Protein AF-A0A8X7CN87-F1 (afdb_monomer)

Organism: NCBI:txid2747483

pLDDT: mean 78.02, std 17.74, range [44.0, 98.56]

Mean predicted aligned error: 16.38 Å

Foldseek 3Di:
DCVVVVVVVVPDPDQPDDQCDDDHHDDDDCDPVNVVVVVVVVVVVVVVCVVVVDDPDDPVRVVVVVVPDDDPDPPPDDPVVPPDDPPDPDPPPPPDDDDD

Solvent-accessible surface area (backbone atoms only — not comparable to full-atom values): 6893 Å² total; per-residue (Å²): 139,69,64,67,63,62,57,55,56,72,75,50,87,75,73,70,78,54,54,83,49,76,95,65,45,70,74,83,78,89,46,73,65,60,51,52,54,51,52,53,51,53,55,50,51,52,53,52,50,63,64,65,69,68,70,93,69,52,74,67,59,50,49,54,55,64,69,54,76,71,73,75,73,77,64,92,65,75,85,70,78,84,71,72,71,77,80,78,92,75,83,78,78,78,80,76,82,84,86,131

InterPro domains:
  IPR016576 Large ribosomal subunit protein mL63 [PF14978] (16-85)
  IPR016576 Large ribosomal subunit protein mL63 [PTHR14520] (1-80)

Radius of gyration: 31.23 Å; Cα contacts (8 Å, |Δi|>4): 12; chains: 1; bounding box: 53×62×70 Å

Sequence (100 aa):
MRLSNILLDRFVKRIPGNIWIGKHRFVPPVTRKVRIEMWKKLMYEEEVMMYLKNPYVTEEQEKLYLEQDYKPPIKAFPDEKSKLQPLKKNCSTSFKSVKS

Secondary structure (DSSP, 8-state):
--HHHHHHHHHS-PPSS-TTSSSS-------HHHHHHHHHHHHHHHHHHHHHTS-SS-HHHHHHHHHTT-PPPPPSS---TT------------------

Structure (mmCIF, N/CA/C/O backbone):
data_AF-A0A8X7CN87-F1
#
_entry.id   AF-A0A8X7CN87-F1
#
loop_
_atom_site.group_PDB
_atom_site.id
_atom_site.type_symbol
_atom_site.label_atom_id
_atom_site.label_alt_id
_atom_site.label_comp_id
_atom_site.label_asym_id
_atom_site.label_entity_id
_atom_site.label_seq_id
_atom_site.pdbx_PDB_ins_code
_atom_site.Cartn_x
_atom_site.Cartn_y
_atom_site.Cartn_z
_atom_site.occupancy
_atom_site.B_iso_or_equiv
_atom_site.auth_seq_id
_atom_site.auth_comp_id
_atom_site.auth_asym_id
_atom_site.auth_atom_id
_atom_site.pdbx_PDB_model_num
ATOM 1 N N . MET A 1 1 ? 29.274 -21.010 -42.340 1.00 45.44 1 MET A N 1
ATOM 2 C CA . MET A 1 1 ? 28.834 -19.605 -42.197 1.00 45.44 1 MET A CA 1
ATOM 3 C C . MET A 1 1 ? 28.910 -19.173 -40.733 1.00 45.44 1 MET A C 1
ATOM 5 O O . MET A 1 1 ? 27.963 -19.382 -39.994 1.00 45.44 1 MET A O 1
ATOM 9 N N . ARG A 1 2 ? 30.067 -18.669 -40.277 1.00 56.19 2 ARG A N 1
ATOM 10 C CA . ARG A 1 2 ? 30.277 -18.206 -38.882 1.00 56.19 2 ARG A CA 1
ATOM 11 C C . ARG A 1 2 ? 30.541 -16.696 -38.768 1.00 56.19 2 ARG A C 1
ATOM 13 O O . ARG A 1 2 ? 30.458 -16.145 -37.681 1.00 56.19 2 ARG A O 1
ATOM 20 N N . LEU A 1 3 ? 30.821 -16.031 -39.891 1.00 60.44 3 LEU A N 1
ATOM 21 C CA . LEU A 1 3 ? 31.153 -14.603 -39.951 1.00 60.44 3 LEU A CA 1
ATOM 22 C C . LEU A 1 3 ? 29.925 -13.692 -39.798 1.00 60.44 3 LEU A C 1
ATOM 24 O O . LEU A 1 3 ? 30.035 -12.611 -39.229 1.00 60.44 3 LEU A O 1
ATOM 28 N N . SER A 1 4 ? 28.747 -14.147 -40.236 1.00 63.03 4 SER A N 1
ATOM 29 C CA . SER A 1 4 ? 27.483 -13.411 -40.094 1.00 63.03 4 SER A CA 1
ATOM 30 C C . SER A 1 4 ? 27.113 -13.163 -38.628 1.00 63.03 4 SER A C 1
ATOM 32 O O . SER A 1 4 ? 26.666 -12.075 -38.282 1.00 63.03 4 SER A O 1
ATOM 34 N N . ASN A 1 5 ? 27.363 -14.140 -37.751 1.00 61.94 5 ASN A N 1
ATOM 35 C CA . ASN A 1 5 ? 27.003 -14.053 -36.333 1.00 61.94 5 ASN A CA 1
ATOM 36 C C . ASN A 1 5 ? 27.873 -13.040 -35.568 1.00 61.94 5 ASN A C 1
ATOM 38 O O . ASN A 1 5 ? 27.376 -12.373 -34.669 1.00 61.94 5 ASN A O 1
ATOM 42 N N . ILE A 1 6 ? 29.147 -12.882 -35.949 1.00 64.31 6 ILE A N 1
ATOM 43 C CA . ILE A 1 6 ? 30.080 -11.927 -35.321 1.00 64.31 6 ILE A CA 1
ATOM 44 C C . ILE A 1 6 ? 29.754 -10.487 -35.744 1.00 64.31 6 ILE A C 1
ATOM 46 O O . ILE A 1 6 ? 29.836 -9.564 -34.936 1.00 64.31 6 ILE A O 1
ATOM 50 N N . LEU A 1 7 ? 29.347 -10.287 -37.003 1.00 62.22 7 LEU A N 1
ATOM 51 C CA . LEU A 1 7 ? 28.923 -8.977 -37.501 1.00 62.22 7 LEU A CA 1
ATOM 52 C C . LEU A 1 7 ? 27.619 -8.508 -36.845 1.00 62.22 7 LEU A C 1
ATOM 54 O O . LEU A 1 7 ? 27.528 -7.343 -36.464 1.00 62.22 7 LEU A O 1
ATOM 58 N N . LEU A 1 8 ? 26.645 -9.404 -36.651 1.00 61.19 8 LEU A N 1
ATOM 59 C CA . LEU A 1 8 ? 25.377 -9.080 -35.986 1.00 61.19 8 LEU A CA 1
ATOM 60 C C . LEU A 1 8 ? 25.558 -8.691 -34.509 1.00 61.19 8 LEU A C 1
ATOM 62 O O . LEU A 1 8 ? 24.839 -7.822 -34.019 1.00 61.19 8 LEU A O 1
ATOM 66 N N . ASP A 1 9 ? 26.554 -9.253 -33.818 1.00 60.88 9 ASP A N 1
ATOM 67 C CA . ASP A 1 9 ? 26.828 -8.932 -32.409 1.00 60.88 9 ASP A CA 1
ATOM 68 C C . ASP A 1 9 ? 27.399 -7.515 -32.209 1.00 60.88 9 ASP A C 1
ATOM 70 O O . ASP A 1 9 ? 27.289 -6.943 -31.126 1.00 60.88 9 ASP A O 1
ATOM 74 N N . ARG A 1 10 ? 27.962 -6.901 -33.261 1.00 61.34 10 ARG A N 1
ATOM 75 C CA . ARG A 1 10 ? 28.490 -5.526 -33.207 1.00 61.34 10 ARG A CA 1
ATOM 76 C C . ARG A 1 10 ? 27.398 -4.456 -3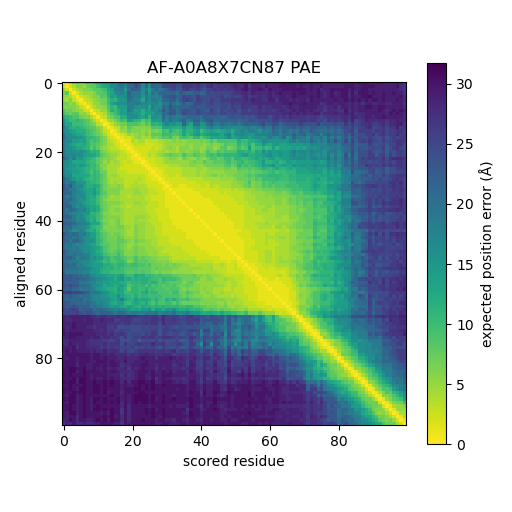3.292 1.00 61.34 10 ARG A C 1
ATOM 78 O O . ARG A 1 10 ? 27.609 -3.336 -32.834 1.00 61.34 10 ARG A O 1
ATOM 85 N N . PHE A 1 11 ? 26.243 -4.792 -33.867 1.00 63.31 11 PHE 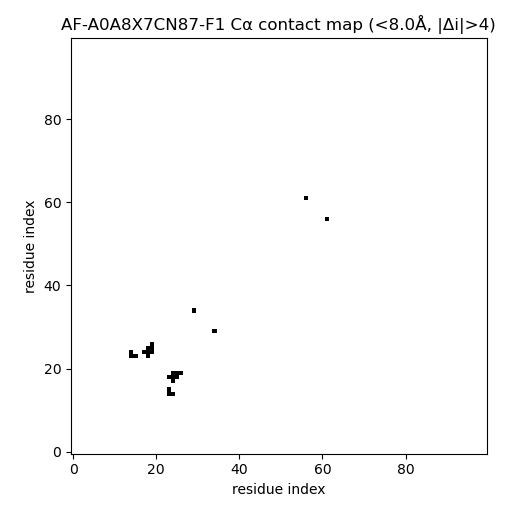A N 1
ATOM 86 C CA . PHE A 1 11 ? 25.119 -3.863 -34.035 1.00 63.31 11 PHE A CA 1
ATOM 87 C C . PHE A 1 11 ? 24.119 -3.899 -32.872 1.00 63.31 11 PHE A C 1
ATOM 89 O O . PHE A 1 11 ? 23.331 -2.967 -32.715 1.00 63.31 11 PHE A O 1
ATOM 96 N N . VAL A 1 12 ? 24.167 -4.926 -32.020 1.00 68.81 12 VAL A N 1
ATOM 97 C CA . VAL A 1 12 ? 23.292 -5.040 -30.848 1.00 68.81 12 VAL A CA 1
ATOM 98 C C . VAL A 1 12 ? 24.054 -4.574 -29.609 1.00 68.81 12 VAL A C 1
ATOM 100 O O . VAL A 1 12 ? 24.923 -5.272 -29.095 1.00 68.81 12 VAL A O 1
ATOM 103 N N . LYS A 1 13 ? 23.722 -3.382 -29.092 1.00 70.56 13 LYS A N 1
ATOM 104 C CA . LYS A 1 13 ? 24.228 -2.914 -27.790 1.00 70.56 13 LYS A CA 1
ATOM 105 C C . LYS A 1 13 ? 23.742 -3.863 -26.688 1.00 70.56 13 LYS A C 1
ATOM 107 O O . LYS A 1 13 ? 22.608 -3.750 -26.227 1.00 70.56 13 LYS A O 1
ATOM 112 N N . ARG A 1 14 ? 24.592 -4.801 -26.266 1.00 72.44 14 ARG A N 1
ATOM 113 C CA . ARG A 1 14 ? 24.317 -5.691 -25.130 1.00 72.44 14 ARG A CA 1
ATOM 114 C C . ARG A 1 14 ? 24.477 -4.919 -23.819 1.00 72.44 14 ARG A C 1
ATOM 116 O O . ARG A 1 14 ? 25.511 -4.300 -23.580 1.00 72.44 14 ARG A O 1
ATOM 123 N N . ILE A 1 15 ? 23.451 -4.960 -22.972 1.00 77.06 15 ILE A N 1
ATOM 124 C CA . ILE A 1 15 ? 23.525 -4.449 -21.598 1.00 77.06 15 ILE A CA 1
ATOM 125 C C . ILE A 1 15 ? 24.396 -5.431 -20.797 1.00 77.06 15 ILE A C 1
ATOM 127 O O . ILE A 1 15 ? 24.141 -6.636 -20.862 1.00 77.06 15 ILE A O 1
ATOM 131 N N . PRO A 1 16 ? 25.438 -4.966 -20.087 1.00 80.12 16 PRO A N 1
ATOM 132 C CA . PRO A 1 16 ? 26.301 -5.856 -19.323 1.00 80.12 16 PRO A CA 1
ATOM 133 C C . PRO A 1 16 ? 25.558 -6.403 -18.096 1.00 80.12 16 PRO A C 1
ATOM 135 O O . PRO A 1 16 ? 25.003 -5.641 -17.310 1.00 80.12 16 PRO A O 1
ATOM 138 N N . GLY A 1 17 ? 25.601 -7.722 -17.897 1.00 84.12 17 GLY A N 1
ATOM 139 C CA . GLY A 1 17 ? 25.036 -8.370 -16.710 1.00 84.12 17 GLY A CA 1
ATOM 140 C C . GLY A 1 17 ? 23.503 -8.415 -16.686 1.00 84.12 17 GLY A C 1
ATOM 141 O O . GLY A 1 17 ? 22.846 -8.496 -17.722 1.00 84.12 17 GLY A O 1
ATOM 142 N N . ASN A 1 18 ? 22.926 -8.430 -15.481 1.00 87.06 18 ASN A N 1
ATOM 143 C CA . ASN A 1 18 ? 21.477 -8.505 -15.302 1.00 87.06 18 ASN A CA 1
ATOM 144 C C . ASN A 1 18 ? 20.821 -7.144 -15.586 1.00 87.06 18 ASN A C 1
ATOM 146 O O . ASN A 1 18 ? 21.145 -6.148 -14.953 1.00 87.06 18 ASN A O 1
ATOM 150 N N . ILE A 1 19 ? 19.840 -7.129 -16.486 1.00 87.62 19 ILE A N 1
ATOM 151 C CA . ILE A 1 19 ? 19.139 -5.928 -16.958 1.00 87.62 19 ILE A CA 1
ATOM 152 C C . ILE A 1 19 ? 18.408 -5.184 -15.824 1.00 87.62 19 ILE A C 1
ATOM 154 O O . ILE A 1 19 ? 18.262 -3.964 -15.885 1.00 87.62 19 ILE A O 1
ATOM 158 N N . TRP A 1 20 ? 17.959 -5.889 -14.784 1.00 87.81 20 TRP A N 1
ATOM 159 C CA . TRP A 1 20 ? 17.145 -5.307 -13.709 1.00 87.81 20 TRP A CA 1
ATOM 160 C C . TRP A 1 20 ? 17.961 -4.785 -12.517 1.00 87.81 20 TRP A C 1
ATOM 162 O O . TRP A 1 20 ? 17.422 -4.076 -11.665 1.00 87.81 20 TRP A O 1
ATOM 172 N N . ILE A 1 21 ? 19.249 -5.135 -12.425 1.00 85.62 21 ILE A N 1
ATOM 173 C CA . ILE A 1 21 ? 20.061 -4.972 -11.208 1.00 85.62 21 ILE A CA 1
ATOM 174 C C . ILE A 1 21 ? 21.427 -4.362 -11.560 1.00 85.62 21 ILE A C 1
ATOM 176 O O . ILE A 1 21 ? 21.946 -4.546 -12.652 1.00 85.62 21 ILE A O 1
ATOM 180 N N . GLY A 1 22 ? 22.038 -3.641 -10.618 1.00 86.69 22 GLY A N 1
ATOM 181 C CA . GLY A 1 22 ? 23.380 -3.076 -10.773 1.00 86.69 22 GLY A CA 1
ATOM 182 C C . GLY A 1 22 ? 23.390 -1.646 -11.316 1.00 86.69 22 GLY A C 1
ATOM 183 O O . GLY A 1 22 ? 22.361 -0.972 -11.378 1.00 86.69 22 GLY A O 1
ATOM 184 N N . LYS A 1 23 ? 24.589 -1.161 -11.667 1.00 87.19 23 LYS A N 1
ATOM 185 C CA . LYS A 1 23 ? 24.825 0.243 -12.050 1.00 87.19 23 LYS A CA 1
ATOM 186 C C . LYS A 1 23 ? 24.131 0.629 -13.359 1.00 87.19 23 LYS A C 1
ATOM 188 O O . LYS A 1 23 ? 23.606 1.732 -13.473 1.00 87.19 23 LYS A O 1
ATOM 193 N N . HIS A 1 24 ? 24.125 -0.272 -14.338 1.00 86.69 24 HIS A N 1
ATOM 194 C CA . HIS A 1 24 ? 23.541 -0.044 -15.659 1.00 86.69 24 HIS A CA 1
ATOM 195 C C . HIS A 1 24 ? 22.325 -0.950 -15.850 1.00 86.69 24 HIS A C 1
ATOM 197 O O . HIS A 1 24 ? 22.425 -2.019 -16.443 1.00 86.69 24 HIS A O 1
ATOM 203 N N . ARG A 1 25 ? 21.184 -0.504 -15.316 1.00 89.88 25 ARG A N 1
ATOM 204 C CA . ARG A 1 25 ? 19.897 -1.208 -15.382 1.00 89.88 25 ARG A CA 1
ATOM 205 C C . ARG A 1 25 ? 18.927 -0.538 -16.347 1.00 89.88 25 ARG A C 1
ATOM 207 O O . ARG A 1 25 ? 18.966 0.678 -16.541 1.00 89.88 25 ARG A O 1
ATOM 214 N N . PHE A 1 26 ? 18.022 -1.326 -16.907 1.00 89.31 26 PHE A N 1
ATOM 215 C CA . PHE A 1 26 ? 16.902 -0.821 -17.685 1.00 89.31 26 PHE A CA 1
ATOM 216 C C . PHE A 1 26 ? 15.790 -0.360 -16.741 1.00 89.31 26 PHE A C 1
ATOM 218 O O . PHE A 1 26 ? 15.249 -1.150 -15.969 1.00 89.31 26 PHE A O 1
ATOM 225 N N . VAL A 1 27 ? 15.449 0.926 -16.802 1.00 90.25 27 VAL A N 1
ATOM 226 C CA . VAL A 1 27 ? 14.297 1.481 -16.087 1.00 90.25 27 VAL A CA 1
ATOM 227 C C . VAL A 1 27 ? 13.184 1.690 -17.109 1.00 90.25 27 VAL A C 1
ATOM 229 O O . VAL A 1 27 ? 13.370 2.490 -18.031 1.00 90.25 27 VAL A O 1
ATOM 232 N N . PRO A 1 28 ? 12.043 0.987 -16.994 1.00 90.81 28 PRO A N 1
ATOM 233 C CA . PRO A 1 28 ? 10.934 1.217 -17.902 1.00 90.81 28 PRO A CA 1
ATOM 234 C C . PRO A 1 28 ? 10.420 2.657 -17.732 1.00 90.81 28 PRO A C 1
ATOM 236 O O . PRO A 1 28 ? 10.307 3.143 -16.603 1.00 90.81 28 PRO A O 1
ATOM 239 N N . PRO A 1 29 ? 10.106 3.363 -18.829 1.00 94.06 29 PRO A N 1
ATOM 240 C CA . PRO A 1 29 ? 9.638 4.738 -18.748 1.00 94.06 29 PRO A CA 1
ATOM 241 C C . PRO A 1 29 ? 8.248 4.807 -18.107 1.00 94.06 29 PRO A C 1
ATOM 243 O O . PRO A 1 29 ? 7.372 3.979 -18.374 1.00 94.06 29 PRO A O 1
ATOM 246 N N . VAL A 1 30 ? 8.015 5.842 -17.299 1.00 95.56 30 VAL A N 1
ATOM 247 C CA . VAL A 1 30 ? 6.707 6.076 -16.677 1.00 95.56 30 VAL A CA 1
ATOM 248 C C . VAL A 1 30 ? 5.738 6.619 -17.726 1.00 95.56 30 VAL A C 1
ATOM 250 O O . VAL A 1 30 ? 5.735 7.803 -18.066 1.00 95.56 30 VAL A O 1
ATOM 253 N N . THR A 1 31 ? 4.900 5.735 -18.263 1.00 97.25 31 THR A N 1
ATOM 254 C CA . THR A 1 31 ? 3.900 6.106 -19.269 1.00 97.25 31 THR A CA 1
ATOM 255 C C . THR A 1 31 ? 2.705 6.834 -18.644 1.00 97.25 31 THR A C 1
ATOM 257 O O . THR A 1 31 ? 2.467 6.800 -17.434 1.00 97.25 31 THR A O 1
ATOM 260 N N . ARG A 1 32 ? 1.890 7.497 -19.476 1.00 97.44 32 ARG A N 1
ATOM 261 C CA . ARG A 1 32 ? 0.649 8.154 -19.024 1.00 97.44 32 ARG A CA 1
ATOM 262 C C . ARG A 1 32 ? -0.325 7.175 -18.352 1.00 97.44 32 ARG A C 1
ATOM 264 O O . ARG A 1 32 ? -0.971 7.566 -17.389 1.00 97.44 32 ARG A O 1
ATOM 271 N N . LYS A 1 33 ? -0.396 5.923 -18.821 1.00 96.69 33 LYS A N 1
ATOM 272 C CA . LYS A 1 33 ? -1.252 4.881 -18.227 1.00 96.69 33 LYS A CA 1
ATOM 273 C C . LYS A 1 33 ? -0.853 4.588 -16.782 1.00 96.69 33 LYS A C 1
ATOM 275 O O . LYS A 1 33 ? -1.692 4.702 -15.901 1.00 96.69 33 LYS A O 1
ATOM 280 N N . VAL A 1 34 ? 0.441 4.351 -16.548 1.00 96.56 34 VAL A N 1
ATOM 281 C CA . VAL A 1 34 ? 0.994 4.087 -15.207 1.00 96.56 34 VAL A CA 1
ATOM 282 C C . VAL A 1 34 ? 0.689 5.239 -14.249 1.00 96.56 34 VAL A C 1
ATOM 284 O O . VAL A 1 34 ? 0.298 5.007 -13.110 1.00 96.56 34 VAL A O 1
ATOM 287 N N . ARG A 1 35 ? 0.788 6.492 -14.719 1.00 97.69 35 ARG A N 1
ATOM 288 C CA . ARG A 1 35 ? 0.401 7.656 -13.905 1.00 97.69 35 ARG A CA 1
ATOM 289 C C . ARG A 1 35 ? -1.078 7.620 -13.534 1.00 97.69 35 ARG A C 1
ATOM 291 O O . ARG A 1 35 ? -1.402 7.752 -12.364 1.00 97.69 35 ARG A O 1
ATOM 298 N N . ILE A 1 36 ? -1.968 7.436 -14.507 1.00 98.38 36 ILE A N 1
ATOM 299 C CA . ILE A 1 36 ? -3.420 7.411 -14.265 1.00 98.38 36 ILE A CA 1
ATOM 300 C C . ILE A 1 36 ? -3.802 6.275 -13.306 1.00 98.38 36 ILE A C 1
ATOM 302 O O . ILE A 1 36 ? -4.626 6.478 -12.422 1.00 98.38 36 ILE A O 1
ATOM 306 N N . GLU A 1 37 ? -3.205 5.094 -13.456 1.00 98.06 37 GLU A N 1
ATOM 307 C CA . GLU A 1 37 ? -3.435 3.962 -12.552 1.00 98.06 37 GLU A CA 1
ATOM 308 C C . GLU A 1 37 ? -2.984 4.264 -11.123 1.00 98.06 37 GLU A C 1
ATOM 310 O O . GLU A 1 37 ? -3.709 3.947 -10.183 1.00 98.06 37 GLU A O 1
ATOM 315 N N . MET A 1 38 ? -1.832 4.919 -10.956 1.00 98.06 38 MET A N 1
ATOM 316 C CA . MET A 1 38 ? -1.368 5.367 -9.644 1.00 98.06 38 MET A CA 1
ATOM 317 C C . MET A 1 38 ? -2.364 6.342 -9.006 1.00 98.06 38 MET A C 1
ATOM 319 O O . MET A 1 38 ? -2.758 6.150 -7.861 1.00 98.06 38 MET A O 1
ATOM 323 N N . TRP A 1 39 ? -2.836 7.338 -9.760 1.00 98.44 39 TRP A N 1
ATOM 324 C CA . TRP A 1 39 ? -3.834 8.292 -9.268 1.00 98.44 39 TRP A CA 1
ATOM 325 C C . TRP A 1 39 ? -5.137 7.611 -8.845 1.00 98.44 39 TRP A C 1
ATOM 327 O O . TRP A 1 39 ? -5.674 7.936 -7.795 1.00 98.44 39 TRP A O 1
ATOM 337 N N . LYS A 1 40 ? -5.627 6.633 -9.615 1.00 98.44 40 LYS A N 1
ATOM 338 C CA . LYS A 1 40 ? -6.830 5.871 -9.243 1.00 98.44 40 LYS A CA 1
ATOM 339 C C . LYS A 1 40 ? -6.666 5.131 -7.916 1.00 98.44 40 LYS A C 1
ATOM 341 O O . LYS A 1 40 ? -7.598 5.121 -7.123 1.00 98.44 40 LYS A O 1
ATOM 346 N N . LYS A 1 41 ? -5.496 4.527 -7.679 1.00 98.50 41 LYS A N 1
ATOM 347 C CA . LYS A 1 41 ? -5.196 3.850 -6.408 1.00 98.50 41 LYS A CA 1
ATOM 348 C C . LYS A 1 41 ? -5.193 4.833 -5.243 1.00 98.50 41 LYS A C 1
ATOM 350 O O . LYS A 1 41 ? -5.843 4.563 -4.247 1.00 98.50 41 LYS A O 1
ATOM 355 N N . LEU A 1 42 ? -4.547 5.987 -5.416 1.00 98.56 42 LEU A N 1
ATOM 356 C CA . LEU A 1 42 ? -4.503 7.029 -4.388 1.00 98.56 42 LEU A CA 1
ATOM 357 C C . LEU A 1 42 ? -5.901 7.550 -4.027 1.00 98.56 42 LEU A C 1
ATOM 359 O O . LEU A 1 42 ? -6.203 7.697 -2.851 1.00 98.56 42 LEU A O 1
ATOM 363 N N . MET A 1 43 ? -6.769 7.771 -5.019 1.00 98.31 43 MET A N 1
ATOM 364 C CA . MET A 1 43 ? -8.151 8.216 -4.778 1.00 98.31 43 MET A CA 1
ATOM 365 C C . MET A 1 43 ? -8.959 7.174 -3.995 1.00 98.31 43 MET A C 1
ATOM 367 O O . MET A 1 43 ? -9.715 7.519 -3.095 1.00 98.31 43 MET A O 1
ATOM 371 N N . TYR A 1 44 ? -8.777 5.890 -4.315 1.00 98.44 44 TYR A N 1
ATOM 372 C CA . TYR A 1 44 ? -9.415 4.803 -3.576 1.00 98.44 44 TYR A CA 1
ATOM 373 C C . TYR A 1 44 ? -8.894 4.709 -2.135 1.00 98.44 44 TYR A C 1
ATOM 375 O O . TYR A 1 44 ? -9.678 4.554 -1.205 1.00 98.44 44 TYR A O 1
ATOM 383 N N . GLU A 1 45 ? -7.581 4.830 -1.934 1.00 98.50 45 GLU A N 1
ATOM 384 C CA . GLU A 1 45 ? -6.976 4.839 -0.597 1.00 98.50 45 GLU A CA 1
ATOM 385 C C . GLU A 1 45 ? -7.490 6.009 0.250 1.00 98.50 45 GLU A C 1
ATOM 387 O O . GLU A 1 45 ? -7.807 5.815 1.420 1.00 98.50 45 GLU A O 1
ATOM 392 N N . GLU A 1 46 ? -7.638 7.200 -0.333 1.00 98.38 46 GLU A N 1
ATOM 393 C CA . GLU A 1 46 ? -8.223 8.360 0.347 1.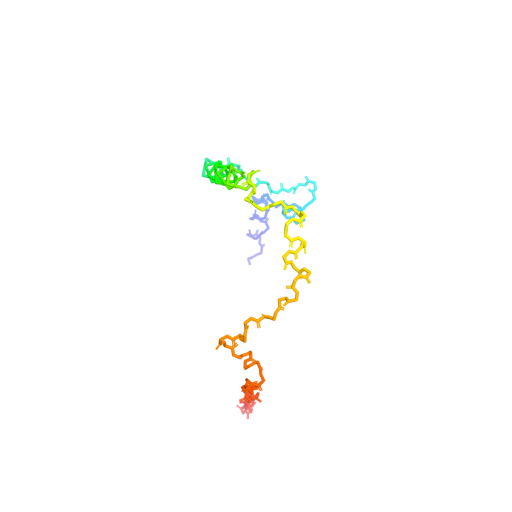00 98.38 46 GLU A CA 1
ATOM 394 C C . GLU A 1 46 ? -9.669 8.095 0.796 1.00 98.38 46 GLU A C 1
ATOM 396 O O . GLU A 1 46 ? -10.022 8.367 1.946 1.00 98.38 46 GLU A O 1
ATOM 401 N N . GLU A 1 47 ? -10.486 7.498 -0.074 1.00 98.00 47 GLU A N 1
ATOM 402 C CA . GLU A 1 47 ? -11.864 7.124 0.252 1.00 98.00 47 GLU A CA 1
ATOM 403 C C . GLU A 1 47 ? -11.914 6.102 1.402 1.00 98.00 47 GLU A C 1
ATOM 405 O O . GLU A 1 47 ? -12.648 6.277 2.377 1.00 98.00 47 GLU A O 1
ATOM 410 N N . VAL A 1 48 ? -11.073 5.066 1.341 1.00 98.12 48 VAL A N 1
ATOM 411 C CA . VAL A 1 48 ? -10.944 4.052 2.399 1.00 98.12 48 VAL A CA 1
ATOM 412 C C . VAL A 1 48 ? -10.533 4.695 3.725 1.00 98.12 48 VAL A C 1
ATOM 414 O O . VAL A 1 48 ? -11.128 4.407 4.765 1.00 98.12 48 VAL A O 1
ATOM 417 N N . MET A 1 49 ? -9.558 5.604 3.701 1.00 97.69 49 MET A N 1
ATOM 418 C CA . MET A 1 49 ? -9.106 6.323 4.893 1.00 97.69 49 MET A CA 1
ATOM 419 C C . MET A 1 49 ? -10.211 7.188 5.501 1.00 97.69 49 MET A C 1
ATOM 421 O O . MET A 1 49 ? -10.308 7.270 6.726 1.00 97.69 49 MET A O 1
ATOM 425 N N . MET A 1 50 ? -11.065 7.802 4.678 1.00 97.56 50 MET A N 1
ATOM 426 C CA . MET A 1 50 ? -12.214 8.570 5.158 1.00 97.56 50 MET A CA 1
ATOM 427 C C . MET A 1 50 ? -13.170 7.690 5.971 1.00 97.56 50 MET A C 1
ATOM 429 O O . MET A 1 50 ? -13.580 8.092 7.062 1.00 97.56 50 MET A O 1
ATOM 433 N N . TYR A 1 51 ? -13.488 6.489 5.480 1.00 95.62 51 TYR A N 1
ATOM 434 C CA . TYR A 1 51 ? -14.369 5.560 6.194 1.00 95.62 51 TYR A CA 1
ATOM 435 C C . TYR A 1 51 ? -13.733 5.009 7.474 1.00 95.62 51 TYR A C 1
ATOM 437 O O . TYR A 1 51 ? -14.417 4.870 8.485 1.00 95.62 51 TYR A O 1
ATOM 445 N N . LEU A 1 52 ? -12.429 4.727 7.458 1.00 95.75 52 LEU A N 1
ATOM 446 C CA . LEU A 1 52 ? -11.718 4.172 8.615 1.00 95.75 52 LEU A CA 1
ATOM 447 C C . LEU A 1 52 ? -11.422 5.204 9.713 1.00 95.75 52 LEU A C 1
ATOM 449 O O . LEU A 1 52 ? -11.087 4.822 10.832 1.00 95.75 52 LEU A O 1
ATOM 453 N N . LYS A 1 53 ? -11.537 6.505 9.420 1.00 96.12 53 LYS A N 1
ATOM 454 C CA . LYS A 1 53 ? -11.156 7.582 10.345 1.00 96.12 53 LYS A CA 1
ATOM 455 C C . LYS A 1 53 ? -11.979 7.612 11.636 1.00 96.12 53 LYS A C 1
ATOM 457 O O . LYS A 1 53 ? -11.432 7.937 12.685 1.00 96.12 53 LYS A O 1
ATOM 462 N N . ASN A 1 54 ? -13.276 7.323 11.556 1.00 93.56 54 ASN A N 1
ATOM 463 C CA . ASN A 1 54 ? -14.203 7.475 12.678 1.00 93.56 54 ASN A CA 1
ATOM 464 C C . ASN A 1 54 ? -14.785 6.106 13.065 1.00 93.56 54 ASN A C 1
ATOM 466 O O . ASN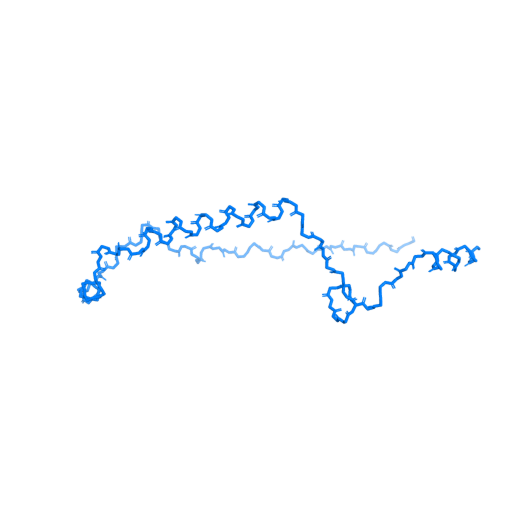 A 1 54 ? -15.837 5.728 12.542 1.00 93.56 54 ASN A O 1
ATOM 470 N N . PRO A 1 55 ? -14.118 5.347 13.952 1.00 95.25 55 PRO A N 1
ATOM 471 C CA . PRO A 1 55 ? -14.634 4.067 14.412 1.00 95.25 55 PRO A CA 1
ATOM 472 C C . PRO A 1 55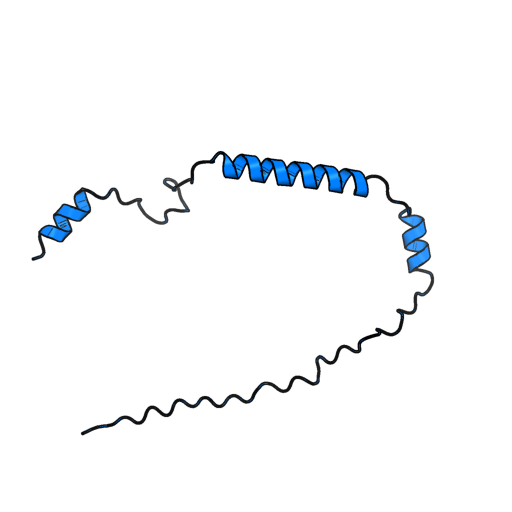 ? -15.893 4.262 15.264 1.00 95.25 55 PRO A C 1
ATOM 474 O O . PRO A 1 55 ? -16.005 5.212 16.038 1.00 95.25 55 PRO A O 1
ATOM 477 N N . TYR A 1 56 ? -16.843 3.339 15.124 1.00 94.88 56 TYR A N 1
ATOM 478 C CA . TYR A 1 56 ? -18.079 3.344 15.910 1.00 94.88 56 TYR A CA 1
ATOM 479 C C . TYR A 1 56 ? -17.861 2.869 17.355 1.00 94.88 56 TYR A C 1
ATOM 481 O O . TYR A 1 56 ? -18.530 3.341 18.269 1.00 94.88 56 TYR A O 1
ATOM 489 N N . VAL A 1 57 ? -16.930 1.933 17.552 1.00 95.56 57 VAL A N 1
ATOM 490 C CA . VAL A 1 57 ? -16.629 1.303 18.843 1.00 95.56 57 VAL A CA 1
ATOM 491 C C . VAL A 1 57 ? -15.289 1.824 19.342 1.00 95.56 57 VAL A C 1
ATOM 493 O O . VAL A 1 57 ? -14.330 1.907 18.572 1.00 95.56 57 VAL A O 1
ATOM 496 N N . THR A 1 58 ? -15.218 2.185 20.621 1.00 96.19 58 THR A N 1
ATOM 497 C CA . THR A 1 58 ? -13.944 2.546 21.251 1.00 96.19 58 THR A CA 1
ATOM 498 C C . THR A 1 58 ? -13.170 1.293 21.651 1.00 96.19 58 THR A C 1
ATOM 500 O O . THR A 1 58 ? -13.753 0.248 21.927 1.00 96.19 58 THR A O 1
ATOM 503 N N . GLU A 1 59 ? -11.846 1.396 21.750 1.00 93.50 59 GLU A N 1
ATOM 504 C CA . GLU A 1 59 ? -10.997 0.249 22.105 1.00 93.50 59 GLU A CA 1
ATOM 505 C C . GLU A 1 59 ? -11.387 -0.397 23.447 1.00 93.50 59 GLU A C 1
ATOM 507 O O . GLU A 1 59 ? -11.283 -1.608 23.617 1.00 93.50 59 GLU A O 1
ATOM 512 N N . GLU A 1 60 ? -11.846 0.398 24.416 1.00 94.06 60 GLU A N 1
ATOM 513 C CA . GLU A 1 60 ? -12.304 -0.096 25.721 1.00 94.06 60 GLU A CA 1
ATOM 514 C C . GLU A 1 60 ? -13.602 -0.904 25.607 1.00 94.06 60 GLU A C 1
ATOM 516 O O . GLU A 1 60 ? -13.733 -1.958 26.229 1.00 94.06 60 GLU A O 1
ATOM 521 N N . GLN A 1 61 ? -14.545 -0.438 24.781 1.00 92.69 61 GLN A N 1
ATOM 522 C CA . GLN A 1 61 ? -15.800 -1.143 24.514 1.00 92.69 61 GLN A CA 1
ATOM 523 C C . GLN A 1 61 ? -15.550 -2.454 23.767 1.00 92.69 61 GLN A C 1
ATOM 525 O O . GLN A 1 61 ? -16.172 -3.466 24.084 1.00 92.69 61 GLN A O 1
ATOM 530 N N . GLU A 1 62 ? -14.620 -2.450 22.810 1.00 91.50 62 GLU A N 1
ATOM 531 C CA . GLU A 1 62 ? -14.208 -3.654 22.090 1.00 91.50 62 GLU A CA 1
ATOM 532 C C . GLU A 1 62 ? -13.591 -4.688 23.043 1.00 91.50 62 GLU A C 1
ATOM 534 O O . GLU A 1 62 ? -13.990 -5.851 23.027 1.00 91.50 62 GLU A O 1
ATOM 539 N N . LYS A 1 63 ? -12.678 -4.267 23.929 1.00 91.12 63 LYS A N 1
ATOM 540 C CA . LYS A 1 63 ? -12.068 -5.152 24.938 1.00 91.12 63 LYS A CA 1
ATOM 541 C C . LYS A 1 63 ? -13.107 -5.765 25.868 1.00 91.12 63 LYS A C 1
ATOM 543 O O . LYS A 1 63 ? -13.114 -6.979 26.048 1.00 91.12 63 LYS A O 1
ATOM 548 N N . LEU A 1 64 ? -14.017 -4.950 26.399 1.00 91.38 64 LEU A N 1
ATOM 549 C CA . LEU A 1 64 ? -15.066 -5.425 27.302 1.00 91.38 64 LEU A CA 1
ATOM 550 C C . LEU A 1 64 ? -16.017 -6.411 26.607 1.00 91.38 64 LEU A C 1
ATOM 552 O O . LEU A 1 64 ? -16.435 -7.395 27.215 1.00 91.38 64 LEU A O 1
ATOM 556 N N . TYR A 1 65 ? -16.326 -6.186 25.327 1.00 86.81 65 TYR A N 1
ATOM 557 C CA . TYR A 1 65 ? -17.110 -7.124 24.521 1.00 86.81 65 TYR A CA 1
ATOM 558 C C . TYR A 1 65 ? -16.383 -8.460 24.303 1.00 86.81 65 TYR A C 1
ATOM 560 O O . TYR A 1 65 ? -17.012 -9.513 24.350 1.00 86.81 65 TYR A O 1
ATOM 568 N N . LEU A 1 66 ? -15.064 -8.437 24.090 1.00 85.50 66 LEU A N 1
ATOM 569 C CA . LEU A 1 66 ? -14.260 -9.652 23.918 1.00 85.50 66 LEU A CA 1
ATOM 570 C C . LEU A 1 66 ? -14.082 -10.443 25.224 1.00 85.50 66 LEU A C 1
ATOM 572 O O . LEU A 1 66 ? -14.032 -11.671 25.185 1.00 85.50 66 LEU A O 1
ATOM 576 N N . GLU A 1 67 ? -13.989 -9.755 26.364 1.00 86.50 67 GLU A N 1
ATOM 577 C CA . GLU A 1 67 ? -13.897 -10.365 27.701 1.00 86.50 67 GLU A CA 1
ATOM 578 C C . GLU A 1 67 ? -15.215 -11.005 28.155 1.00 86.50 67 GLU A C 1
ATOM 580 O O . GLU A 1 67 ? -15.205 -11.945 28.952 1.00 86.50 67 GLU A O 1
ATOM 585 N N . GLN A 1 68 ? -16.354 -10.535 27.636 1.00 81.69 68 GLN A N 1
ATOM 586 C CA . GLN A 1 68 ? -17.649 -11.190 27.806 1.00 81.69 68 GLN A CA 1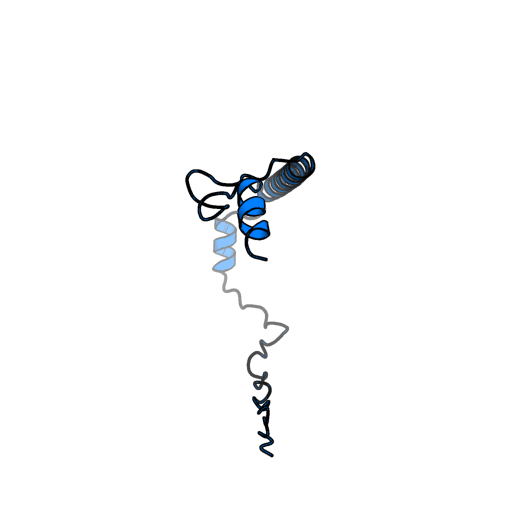
ATOM 587 C C . GLN A 1 68 ? -17.688 -12.486 26.990 1.00 81.69 68 GLN A C 1
ATOM 589 O O . GLN A 1 68 ? -18.243 -12.504 25.897 1.00 81.69 68 GLN A O 1
ATOM 594 N N . ASP A 1 69 ? -17.079 -13.550 27.530 1.00 62.59 69 ASP A N 1
ATOM 595 C CA . ASP A 1 69 ? -17.070 -14.949 27.067 1.00 62.59 69 ASP A CA 1
ATOM 596 C C . ASP A 1 69 ? -17.928 -15.219 25.818 1.00 62.59 69 ASP A C 1
ATOM 598 O O . ASP A 1 69 ? -19.040 -15.762 25.866 1.00 62.59 69 ASP A O 1
ATOM 602 N N . TYR A 1 70 ? -17.385 -14.852 24.658 1.00 64.88 70 TYR A N 1
ATOM 603 C CA . TYR A 1 70 ? -18.016 -15.150 23.388 1.00 64.88 70 TYR A CA 1
ATOM 604 C C . TYR A 1 70 ? -17.839 -16.655 23.142 1.00 64.88 70 TYR A C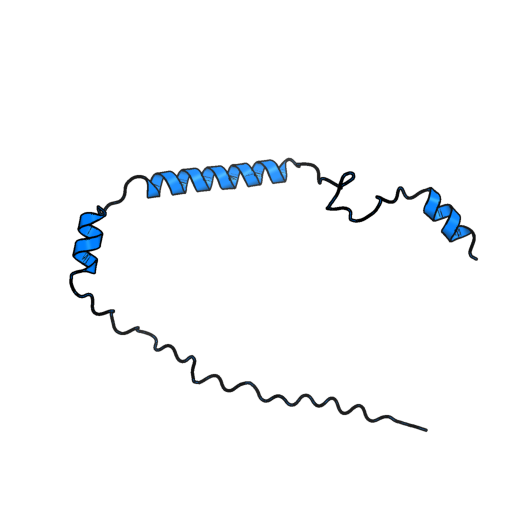 1
ATOM 606 O O . TYR A 1 70 ? -16.741 -17.163 22.904 1.00 64.88 70 TYR A O 1
ATOM 614 N N . LYS A 1 71 ? -18.933 -17.420 23.203 1.00 67.12 71 LYS A N 1
ATOM 615 C CA . LYS A 1 71 ? -18.945 -18.726 22.539 1.00 67.12 71 LYS A CA 1
ATOM 616 C C . LYS A 1 71 ? -19.011 -18.442 21.042 1.00 67.12 71 LYS A C 1
ATOM 618 O O . LYS A 1 71 ? -20.019 -17.872 20.614 1.00 67.12 71 LYS A O 1
ATOM 623 N N . PRO A 1 72 ? -18.008 -18.835 20.231 1.00 65.56 72 PRO A N 1
ATOM 624 C CA . PRO A 1 72 ? -18.165 -18.761 18.792 1.00 65.56 72 PRO A CA 1
ATOM 625 C C . PRO A 1 72 ? -19.460 -19.458 18.395 1.00 65.56 72 PRO A C 1
ATOM 627 O O . PRO A 1 72 ? -19.719 -20.563 18.894 1.00 65.56 72 PRO A O 1
ATOM 630 N N . PRO A 1 73 ? -20.275 -18.853 17.511 1.00 68.56 73 PRO A N 1
ATOM 631 C CA . PRO A 1 73 ? -21.355 -19.601 16.904 1.00 68.56 73 PRO A CA 1
ATOM 632 C C . PRO A 1 73 ? -20.735 -20.859 16.298 1.00 68.56 73 PRO A C 1
ATOM 634 O O . PRO A 1 73 ? -19.671 -20.800 15.672 1.00 68.56 73 PRO A O 1
ATOM 637 N N . ILE A 1 74 ? -21.367 -22.007 16.544 1.00 72.19 74 ILE A N 1
ATOM 638 C CA . 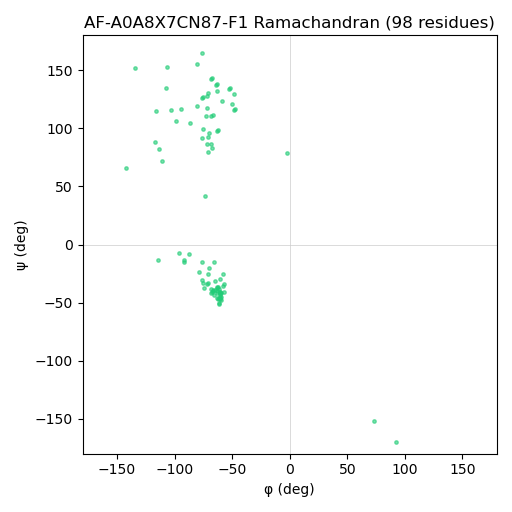ILE A 1 74 ? -20.978 -23.279 15.933 1.00 72.19 74 ILE A CA 1
ATOM 639 C C . ILE A 1 74 ? -20.811 -22.993 14.442 1.00 72.19 74 ILE A C 1
ATOM 641 O O . ILE A 1 74 ? -21.761 -22.546 13.797 1.00 72.19 74 ILE A O 1
ATOM 645 N N . LYS A 1 75 ? -19.589 -23.151 13.915 1.00 71.12 75 LYS A N 1
ATOM 646 C CA . LYS A 1 75 ? -19.300 -22.874 12.505 1.00 71.12 75 LYS A CA 1
ATOM 647 C C . LYS A 1 75 ? -20.346 -23.607 11.666 1.00 71.12 75 LYS A C 1
ATOM 649 O O . LYS A 1 75 ? -20.453 -24.827 11.766 1.00 71.12 75 LYS A O 1
ATOM 654 N N . ALA A 1 76 ? -21.105 -22.870 10.853 1.00 66.62 76 ALA A N 1
ATOM 655 C CA . ALA A 1 76 ? -22.153 -23.449 10.007 1.00 66.62 76 ALA A CA 1
ATOM 656 C C . ALA A 1 76 ? -21.599 -24.519 9.049 1.00 66.62 76 ALA A C 1
ATOM 658 O O . ALA A 1 76 ? -22.309 -25.441 8.659 1.00 66.62 76 ALA A O 1
ATOM 659 N N . PHE A 1 77 ? -20.310 -24.415 8.716 1.00 72.12 77 PHE A N 1
ATOM 660 C CA . PHE A 1 77 ? -19.586 -25.388 7.918 1.00 72.12 77 PHE A CA 1
ATOM 661 C C . PHE A 1 77 ? -18.476 -26.016 8.768 1.00 72.12 77 PHE A C 1
ATOM 663 O O . PHE A 1 77 ? -17.554 -25.302 9.181 1.00 72.12 77 PHE A O 1
ATOM 670 N N . PRO A 1 78 ? -18.536 -27.326 9.059 1.00 74.25 78 PRO A N 1
ATOM 671 C CA . PRO A 1 78 ? -17.408 -28.018 9.660 1.00 74.25 78 PRO A CA 1
ATOM 672 C C . PRO A 1 78 ? -16.220 -27.998 8.688 1.00 74.25 78 PRO A C 1
ATOM 674 O O . PRO A 1 78 ? -16.375 -28.211 7.486 1.00 74.25 78 PRO A O 1
ATOM 677 N N . ASP A 1 79 ? -15.018 -27.749 9.211 1.00 72.38 79 ASP A N 1
ATOM 678 C CA . ASP A 1 79 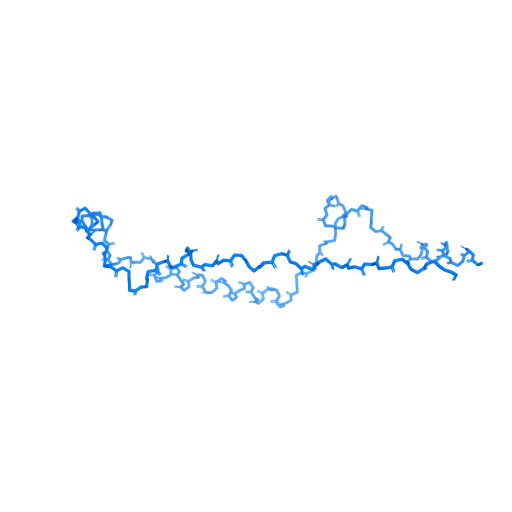? -13.770 -27.808 8.450 1.00 72.38 79 ASP A CA 1
ATOM 679 C C . ASP A 1 79 ? -13.481 -29.273 8.052 1.00 72.38 79 ASP A C 1
ATOM 681 O O . ASP A 1 79 ? -12.725 -29.975 8.724 1.00 72.38 79 ASP A O 1
ATOM 685 N N . GLU A 1 80 ? -14.068 -29.771 6.959 1.00 69.00 80 GLU A N 1
ATOM 686 C CA . GLU A 1 80 ? -13.857 -31.142 6.452 1.00 69.00 80 GLU A CA 1
ATOM 687 C C . GLU A 1 80 ? -12.478 -31.337 5.785 1.00 69.00 80 GLU A C 1
ATOM 689 O O . GLU A 1 80 ? -12.338 -31.999 4.756 1.00 69.00 80 GLU A O 1
ATOM 694 N N . LYS A 1 81 ? -11.412 -30.779 6.367 1.00 62.34 81 LYS A N 1
ATOM 695 C CA . LYS A 1 81 ? -10.039 -30.908 5.847 1.00 62.34 81 LYS A CA 1
ATOM 696 C C . LYS A 1 81 ? -9.512 -32.350 5.912 1.00 62.34 81 LYS A C 1
ATOM 698 O O . LYS A 1 81 ? -8.532 -32.669 5.248 1.00 62.34 81 LYS A O 1
ATOM 703 N N . SER A 1 82 ? -10.160 -33.231 6.676 1.00 59.81 82 SER A N 1
ATOM 704 C CA . SER A 1 82 ? -9.737 -34.618 6.905 1.00 59.81 82 SER A CA 1
ATOM 705 C C . SER A 1 82 ? -10.239 -35.636 5.870 1.00 59.81 82 SER A C 1
ATOM 707 O O . SER A 1 82 ? -9.782 -36.777 5.900 1.00 59.81 82 SER A O 1
ATOM 709 N N . LYS A 1 83 ? -11.144 -35.270 4.945 1.00 60.25 83 LYS A N 1
ATOM 710 C CA . LYS A 1 83 ? -11.725 -36.223 3.970 1.00 60.25 83 LYS A CA 1
ATOM 711 C C . LYS A 1 83 ? -11.037 -36.251 2.603 1.00 60.25 83 LYS A C 1
ATOM 713 O O . LYS A 1 83 ? -11.354 -37.112 1.783 1.00 60.25 83 LYS A O 1
ATOM 718 N N . LEU A 1 84 ? -10.093 -35.350 2.337 1.00 64.69 84 LEU A N 1
ATOM 719 C CA . LEU A 1 84 ? -9.348 -35.361 1.080 1.00 64.69 84 LEU A CA 1
ATOM 720 C C . LEU A 1 84 ? -8.295 -36.474 1.123 1.00 64.69 84 LEU A C 1
ATOM 722 O O . LEU A 1 84 ? -7.171 -36.274 1.581 1.00 64.69 84 LEU A O 1
ATOM 726 N N . GLN A 1 85 ? -8.656 -37.666 0.646 1.00 66.00 85 GLN A N 1
ATOM 727 C CA . GLN A 1 85 ? -7.654 -38.679 0.329 1.00 66.00 85 GLN A CA 1
ATOM 728 C C . GLN A 1 85 ? -6.768 -38.133 -0.800 1.00 66.00 85 GLN A C 1
ATOM 730 O O . GLN A 1 85 ? -7.302 -37.625 -1.792 1.00 66.00 85 GLN A O 1
ATOM 735 N N . PRO A 1 86 ? -5.431 -38.219 -0.694 1.00 68.44 86 PRO A N 1
ATOM 736 C CA . PRO A 1 86 ? -4.572 -37.849 -1.805 1.00 68.44 86 PRO A CA 1
ATOM 737 C C . PRO A 1 86 ? -4.941 -38.722 -3.007 1.00 68.44 86 PRO A C 1
ATOM 739 O O . PRO A 1 86 ? -4.924 -39.952 -2.913 1.00 68.44 86 PRO A O 1
ATOM 742 N N . LEU A 1 87 ? -5.289 -38.082 -4.129 1.00 68.19 87 LEU A N 1
ATOM 743 C CA . LEU A 1 87 ? -5.475 -38.754 -5.413 1.00 68.19 87 LEU A CA 1
ATOM 744 C C . LEU A 1 87 ? -4.251 -39.650 -5.646 1.00 68.19 87 LEU A C 1
ATOM 746 O O . LEU A 1 87 ? -3.115 -39.171 -5.679 1.00 68.19 87 LEU A O 1
ATOM 750 N N . LYS A 1 88 ? -4.484 -40.965 -5.689 1.00 61.69 88 LYS A N 1
ATOM 751 C CA . LYS A 1 88 ? -3.443 -41.996 -5.737 1.00 61.69 88 LYS A CA 1
ATOM 752 C C . LYS A 1 88 ? -2.389 -41.672 -6.806 1.00 61.69 88 LYS A C 1
ATOM 754 O O . LYS A 1 88 ? -2.709 -41.405 -7.962 1.00 61.69 88 LYS A O 1
ATOM 759 N N . LYS A 1 89 ? -1.119 -41.720 -6.390 1.00 58.03 89 LYS A N 1
ATOM 760 C CA . LYS A 1 89 ? 0.087 -41.544 -7.209 1.00 58.03 89 LYS A CA 1
ATOM 761 C C . LYS A 1 89 ? 0.313 -42.749 -8.126 1.00 58.03 89 LYS A C 1
ATOM 763 O O . LYS A 1 89 ? 1.084 -43.637 -7.777 1.00 58.03 89 LYS A O 1
ATOM 768 N N . ASN A 1 90 ? -0.294 -42.779 -9.309 1.00 52.50 90 ASN A N 1
ATOM 769 C CA . ASN A 1 90 ? -0.020 -43.843 -10.278 1.00 52.50 90 ASN A CA 1
ATOM 770 C C . ASN A 1 90 ? -0.007 -43.309 -11.720 1.00 52.50 90 ASN A C 1
ATOM 772 O O . ASN A 1 90 ? -0.822 -43.712 -12.538 1.00 52.50 90 ASN A O 1
ATOM 776 N N . CYS A 1 91 ? 0.954 -42.446 -12.056 1.00 44.00 91 CYS A N 1
ATOM 777 C CA . CYS A 1 91 ? 1.412 -42.311 -13.442 1.00 44.00 91 CYS A CA 1
ATOM 778 C C . CYS A 1 91 ? 2.832 -42.869 -13.527 1.00 44.00 91 CYS A C 1
ATOM 780 O O . CYS A 1 91 ? 3.807 -42.131 -13.634 1.00 44.00 91 CYS A O 1
ATOM 782 N N . SER A 1 92 ? 2.960 -44.193 -13.435 1.00 47.62 92 SER A N 1
ATOM 783 C CA . SER A 1 92 ? 4.148 -44.872 -13.938 1.00 47.62 92 SER A CA 1
ATOM 784 C C . SER A 1 92 ? 4.101 -44.788 -15.462 1.00 47.62 92 SER A C 1
ATOM 786 O O . SER A 1 92 ? 3.426 -45.584 -16.114 1.00 47.62 92 SER A O 1
ATOM 788 N N . THR A 1 93 ? 4.776 -43.800 -16.043 1.00 50.44 93 THR A N 1
ATOM 789 C CA . THR A 1 93 ? 5.083 -43.794 -17.474 1.00 50.44 93 THR A CA 1
ATOM 790 C C . THR A 1 93 ? 5.979 -44.991 -17.763 1.00 50.44 93 THR A C 1
ATOM 792 O O . THR A 1 93 ? 7.189 -44.953 -17.537 1.00 50.44 93 THR A O 1
ATOM 795 N N . SER A 1 94 ? 5.378 -46.081 -18.230 1.00 44.47 94 SER A N 1
ATOM 796 C CA . SER A 1 94 ? 6.089 -47.220 -18.791 1.00 44.47 94 SER A CA 1
ATOM 797 C C . SER A 1 94 ? 6.724 -46.799 -20.119 1.00 44.47 94 SER A C 1
ATOM 799 O O . SER A 1 94 ? 6.130 -46.973 -21.183 1.00 44.47 94 SER A O 1
ATOM 801 N N . PHE A 1 95 ? 7.931 -46.236 -20.071 1.00 44.97 95 PHE A N 1
ATOM 802 C CA . PHE A 1 95 ? 8.801 -46.167 -21.240 1.00 44.97 95 PHE A CA 1
ATOM 803 C C . PHE A 1 95 ? 9.308 -47.585 -21.521 1.00 44.97 95 PHE A C 1
ATOM 805 O O . PHE A 1 95 ? 10.300 -48.035 -20.953 1.00 44.97 95 PHE A O 1
ATOM 812 N N . LYS A 1 96 ? 8.592 -48.318 -22.377 1.00 46.22 96 LYS A N 1
ATOM 813 C CA . LYS A 1 96 ? 9.150 -49.500 -23.036 1.00 46.22 96 LYS A CA 1
ATOM 814 C C . LYS A 1 96 ? 10.255 -49.009 -23.970 1.00 46.22 96 LYS A C 1
ATOM 816 O O . LYS A 1 96 ? 9.975 -48.329 -24.953 1.00 46.22 96 LYS A O 1
ATOM 821 N N . SER A 1 97 ? 11.505 -49.328 -23.648 1.00 47.34 97 SER A N 1
ATOM 822 C CA . SER A 1 97 ? 12.613 -49.221 -24.588 1.00 47.34 97 SER A CA 1
ATOM 823 C C . SER A 1 97 ? 12.425 -50.284 -25.672 1.00 47.34 97 SER A C 1
ATOM 825 O O . SER A 1 97 ? 12.525 -51.482 -25.418 1.00 47.34 97 SER A O 1
ATOM 827 N N . VAL A 1 98 ? 12.114 -49.853 -26.892 1.00 49.84 98 VAL A N 1
ATOM 828 C CA . VAL A 1 98 ? 12.191 -50.721 -28.069 1.00 49.84 98 VAL A CA 1
ATOM 829 C C . VAL A 1 98 ? 13.629 -50.641 -28.573 1.00 49.84 98 VAL A C 1
ATOM 831 O O . VAL A 1 98 ? 14.050 -49.626 -29.121 1.00 49.84 98 VAL A O 1
ATOM 834 N N . LYS A 1 99 ? 14.401 -51.696 -28.301 1.00 44.91 99 LYS A N 1
ATOM 835 C CA . LYS A 1 99 ? 15.639 -52.027 -29.011 1.00 44.91 99 LYS A CA 1
ATOM 836 C C . LYS A 1 99 ? 15.276 -53.013 -30.119 1.00 44.91 99 LYS A C 1
ATOM 838 O O . LYS A 1 99 ? 14.866 -54.126 -29.797 1.00 44.91 99 LYS A O 1
ATOM 843 N N . SER A 1 100 ? 15.473 -52.609 -31.368 1.00 44.97 100 SER A N 1
ATOM 844 C CA . SER A 1 100 ? 15.795 -53.466 -32.520 1.00 44.97 100 SER A CA 1
ATOM 845 C C . SER A 1 100 ? 16.190 -52.572 -33.682 1.00 44.97 100 SER A C 1
ATOM 847 O O . SER A 1 100 ? 15.328 -51.743 -34.054 1.00 44.97 100 SER A O 1
#